Protein AF-A0A972XYX6-F1 (afdb_monomer)

Me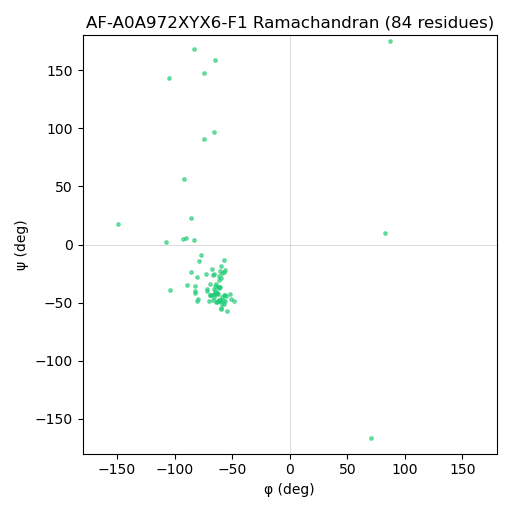an predicted aligned error: 4.24 Å

Solvent-accessible surface area (backbone atoms only — not comparable to full-atom values): 4860 Å² total; per-residue (Å²): 129,75,64,74,57,51,70,63,46,49,72,52,43,74,64,29,69,55,92,75,44,67,68,55,25,53,56,40,44,68,72,45,52,73,70,50,45,44,53,48,35,51,50,52,55,49,51,32,34,73,72,53,31,68,64,40,27,60,73,40,81,61,40,78,44,44,68,57,31,30,55,36,24,50,74,74,67,44,49,70,63,21,63,75,67,112

Secondary structure (DSSP, 8-state):
--HHHHHHHHHHHHHH--SS-HHHHHHHHHHS-HHHHHHHHHHHHHHHHHHHHHHHHHHSGGGGGHHHHHHHHHHTT-HHHHHTT-

Radius of gyration: 12.31 Å; Cα contacts (8 Å, |Δi|>4): 61; chains: 1; bounding box: 28×28×28 Å

Sequence (86 aa):
MNDSYWRLVEPVWDKICSYDGAENFLREFNKATKKQKVLFAAHWAQSEIMNGGLGQFYSNSTGVLTPEAVEVFEAIGVKKCAAALQ

Foldseek 3Di:
DPVVLCVLLVVLCVQQDDPPALVSNVVSLVPDDPVSLLSHLCVVLCVQCVVPRVVSCCVDSNLSCLVSNLVSCVVVVVNVSNVVSD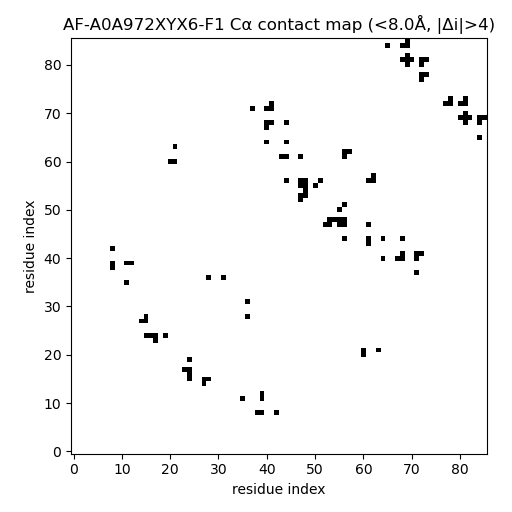

pLDDT: mean 87.68, std 8.14, range [50.56, 94.62]

Structure (mmCIF, N/CA/C/O backbone):
data_AF-A0A972XYX6-F1
#
_entry.id   AF-A0A972XYX6-F1
#
loop_
_atom_site.group_PDB
_atom_site.id
_atom_site.type_symbol
_atom_site.label_atom_id
_atom_site.label_alt_id
_atom_site.label_comp_id
_atom_site.label_asym_id
_atom_site.label_entity_id
_atom_site.label_seq_id
_atom_site.pdbx_PDB_ins_code
_atom_site.Cartn_x
_atom_site.Cartn_y
_atom_site.Cartn_z
_atom_site.occupancy
_atom_site.B_iso_or_equiv
_atom_site.auth_seq_id
_atom_site.auth_comp_id
_atom_site.auth_asym_id
_atom_site.auth_atom_id
_atom_site.pdbx_PDB_model_num
ATOM 1 N N . MET A 1 1 ? -15.043 12.211 -13.611 1.00 50.56 1 MET A N 1
ATOM 2 C CA . MET A 1 1 ? -14.484 11.179 -12.709 1.00 50.56 1 MET A CA 1
ATOM 3 C C . MET A 1 1 ? -15.234 11.276 -11.391 1.00 50.56 1 MET A C 1
ATOM 5 O O . MET A 1 1 ? -15.619 12.375 -11.031 1.00 50.56 1 MET A O 1
ATOM 9 N N . ASN A 1 2 ? -15.552 10.155 -10.741 1.00 55.50 2 ASN A N 1
ATOM 10 C CA . ASN A 1 2 ? -16.325 10.150 -9.494 1.00 55.50 2 ASN A CA 1
ATOM 11 C C . ASN A 1 2 ? -15.510 10.817 -8.367 1.00 55.50 2 ASN A C 1
ATOM 13 O O . ASN A 1 2 ? -14.700 10.154 -7.719 1.00 55.50 2 ASN A O 1
ATOM 17 N N . ASP A 1 3 ? -15.752 12.104 -8.104 1.00 61.34 3 ASP A N 1
ATOM 18 C CA . ASP A 1 3 ? -15.127 12.857 -7.000 1.00 61.34 3 ASP A CA 1
ATOM 19 C C . ASP A 1 3 ? -15.381 12.219 -5.620 1.00 61.34 3 ASP A C 1
ATOM 21 O O . ASP A 1 3 ? -14.721 12.553 -4.641 1.00 61.34 3 ASP A O 1
ATOM 25 N N . SER A 1 4 ? -16.318 11.269 -5.510 1.00 84.12 4 SER A N 1
ATOM 26 C CA . SER A 1 4 ? -16.650 10.584 -4.259 1.00 84.12 4 SER A CA 1
ATOM 27 C C . SER A 1 4 ? -15.512 9.732 -3.693 1.00 84.12 4 SER A C 1
ATOM 29 O O . SER A 1 4 ? -15.388 9.640 -2.477 1.00 84.12 4 SER A O 1
ATOM 31 N N . TYR A 1 5 ? -14.706 9.086 -4.544 1.00 89.31 5 TYR A N 1
ATOM 32 C CA . TYR A 1 5 ? -13.624 8.211 -4.081 1.00 89.31 5 TYR A CA 1
ATOM 33 C C . TYR A 1 5 ? -12.396 9.021 -3.665 1.00 89.31 5 TYR A C 1
ATOM 35 O O . TYR A 1 5 ? -11.866 8.811 -2.576 1.00 89.31 5 TYR A O 1
ATOM 43 N N . TRP A 1 6 ? -11.987 9.988 -4.493 1.00 91.25 6 TRP A N 1
ATOM 44 C CA . TRP A 1 6 ? -10.823 10.821 -4.193 1.00 91.25 6 TRP A CA 1
ATOM 45 C C . TRP A 1 6 ? -11.012 11.622 -2.901 1.00 91.25 6 TRP A C 1
ATOM 47 O O . TRP A 1 6 ? -10.099 11.664 -2.091 1.00 91.25 6 TRP A O 1
ATOM 57 N N . ARG A 1 7 ? -12.231 12.100 -2.607 1.00 92.06 7 ARG A N 1
ATOM 58 C CA . ARG A 1 7 ? -12.570 12.738 -1.317 1.00 92.06 7 ARG A CA 1
ATOM 59 C C . ARG A 1 7 ? -12.290 11.877 -0.078 1.00 92.06 7 ARG A C 1
ATOM 61 O O . ARG A 1 7 ? -12.193 12.415 1.020 1.00 92.06 7 ARG A O 1
ATOM 68 N N . LEU A 1 8 ? -12.205 10.553 -0.223 1.00 91.31 8 LEU A N 1
ATOM 69 C CA . LEU A 1 8 ? -11.823 9.647 0.865 1.00 91.31 8 LEU A CA 1
ATOM 70 C C . LEU A 1 8 ? -10.308 9.435 0.928 1.00 91.31 8 LEU A C 1
ATOM 72 O O . LEU A 1 8 ? -9.765 9.259 2.017 1.00 91.31 8 LEU A O 1
ATOM 76 N N . VAL A 1 9 ? -9.646 9.420 -0.230 1.00 92.69 9 VAL A N 1
ATOM 7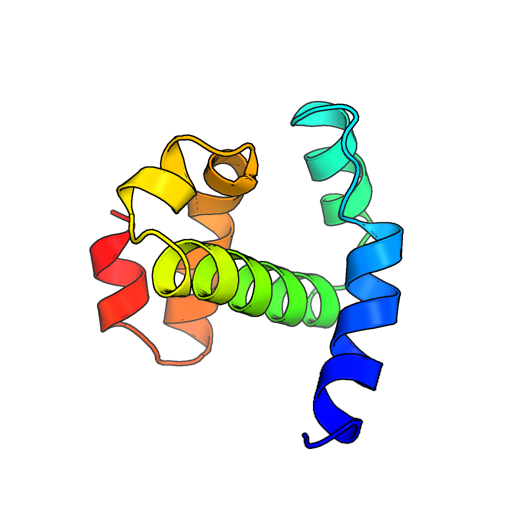7 C CA . VAL A 1 9 ? -8.209 9.149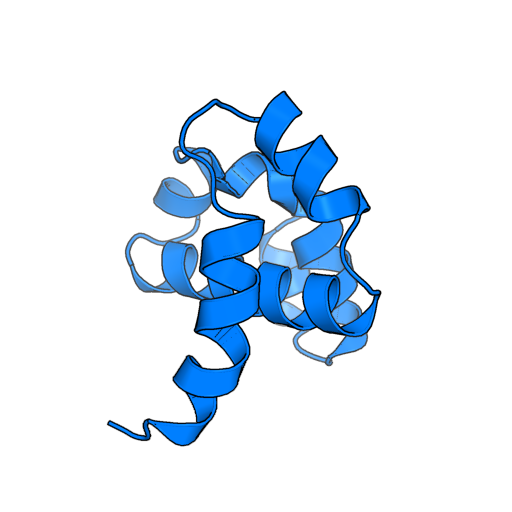 -0.358 1.00 92.69 9 VAL A CA 1
ATOM 78 C C . VAL A 1 9 ? -7.382 10.387 -0.040 1.00 92.69 9 VAL A C 1
ATOM 80 O O . VAL A 1 9 ? -6.466 10.291 0.769 1.00 92.69 9 VAL A O 1
ATOM 83 N N . GLU A 1 10 ? -7.729 11.536 -0.615 1.00 93.25 10 GLU A N 1
ATOM 84 C CA . GLU A 1 10 ? -6.997 12.805 -0.530 1.00 93.25 10 GLU A CA 1
ATOM 85 C C . GLU A 1 10 ? -6.603 13.191 0.905 1.00 93.25 10 GLU A C 1
ATOM 87 O O . GLU A 1 10 ? -5.415 13.391 1.148 1.00 93.25 10 GLU A O 1
ATOM 92 N N . PRO A 1 11 ? -7.500 13.158 1.916 1.00 92.19 11 PRO A N 1
ATOM 93 C CA . PRO A 1 11 ? -7.116 13.548 3.275 1.00 92.19 11 PRO A CA 1
ATOM 94 C C . PRO A 1 11 ? -6.108 12.588 3.919 1.00 92.19 11 PRO A C 1
ATOM 96 O O . PRO A 1 11 ? -5.390 12.949 4.851 1.00 92.19 11 PRO A O 1
ATOM 99 N N . VAL A 1 12 ? -6.102 11.327 3.481 1.00 92.38 12 VAL A N 1
ATOM 100 C CA . VAL A 1 12 ? -5.151 10.314 3.946 1.00 92.38 12 VAL A CA 1
ATOM 101 C C . VAL A 1 12 ? -3.839 10.444 3.180 1.00 92.38 12 VAL A C 1
ATOM 103 O O . VAL A 1 12 ? -2.774 10.344 3.784 1.00 92.38 12 VAL A O 1
ATOM 106 N N . TRP A 1 13 ? -3.927 10.714 1.879 1.00 90.62 13 TRP A N 1
ATOM 107 C CA . TRP A 1 13 ? -2.797 10.942 0.996 1.00 90.62 13 TRP A CA 1
ATOM 108 C C . TRP A 1 13 ? -1.962 12.130 1.457 1.00 90.62 13 TRP A C 1
ATOM 110 O O . TRP A 1 13 ? -0.794 11.943 1.772 1.00 90.62 13 TRP A O 1
ATOM 120 N N . ASP A 1 14 ? -2.570 13.301 1.626 1.00 88.50 14 ASP A N 1
ATOM 121 C CA . ASP A 1 14 ? -1.868 14.529 2.025 1.00 88.50 14 ASP A CA 1
ATOM 122 C C . ASP A 1 14 ? -1.192 14.414 3.394 1.00 88.50 14 ASP A C 1
ATOM 124 O O . ASP A 1 14 ? -0.199 15.082 3.678 1.00 88.50 14 ASP A O 1
ATOM 128 N N . LYS A 1 15 ? -1.728 13.555 4.265 1.00 86.44 15 LYS A N 1
ATOM 129 C CA . LYS A 1 15 ? -1.183 13.336 5.603 1.00 86.44 15 LYS A CA 1
ATOM 130 C C . LYS A 1 15 ? -0.006 12.361 5.617 1.00 86.44 15 LYS A C 1
ATOM 132 O O . LYS A 1 15 ? 0.873 12.489 6.465 1.00 86.44 15 LYS A O 1
ATOM 137 N N . ILE A 1 16 ? -0.043 11.341 4.764 1.00 84.81 16 ILE A N 1
ATOM 138 C CA . ILE A 1 16 ? 0.875 10.198 4.825 1.00 84.81 16 ILE A CA 1
ATOM 139 C C . ILE A 1 16 ? 1.950 10.274 3.736 1.00 84.81 16 ILE A C 1
ATOM 141 O O . ILE A 1 16 ? 3.100 9.910 3.984 1.00 84.81 16 ILE A O 1
ATOM 145 N N . CYS A 1 17 ? 1.583 10.706 2.532 1.00 78.12 17 CYS A N 1
ATOM 146 C CA . CYS A 1 17 ? 2.478 10.788 1.389 1.00 78.12 17 CYS A CA 1
ATOM 147 C C . CYS A 1 17 ? 3.423 11.980 1.564 1.00 78.12 17 CYS A C 1
ATOM 149 O O . CYS A 1 17 ? 3.120 13.100 1.157 1.00 78.12 17 CYS A O 1
ATOM 151 N N . SER A 1 18 ? 4.582 11.739 2.176 1.00 69.81 18 SER A N 1
ATOM 152 C CA . SER A 1 18 ? 5.684 12.695 2.212 1.00 69.81 18 SER A CA 1
ATOM 153 C C . SER A 1 18 ? 6.793 12.273 1.251 1.00 69.81 18 SER A C 1
ATOM 155 O O . SER A 1 18 ? 7.099 11.091 1.090 1.00 69.81 18 SER A O 1
ATOM 157 N N . TYR A 1 19 ? 7.423 13.261 0.619 1.00 67.12 19 TYR A N 1
ATOM 158 C CA . TYR A 1 19 ? 8.602 13.050 -0.228 1.00 67.12 19 TYR A CA 1
ATOM 159 C C . TYR A 1 19 ? 9.902 12.981 0.588 1.00 67.12 19 TYR A C 1
ATOM 161 O O . TYR A 1 19 ? 10.982 12.827 0.025 1.00 67.12 19 TYR A O 1
ATOM 169 N N . ASP A 1 20 ? 9.804 13.030 1.919 1.00 76.19 20 ASP A N 1
ATOM 170 C CA . ASP A 1 20 ? 10.945 13.090 2.835 1.00 76.19 20 ASP A CA 1
ATOM 171 C C . ASP A 1 20 ? 11.506 11.697 3.191 1.00 76.19 20 ASP A C 1
ATOM 173 O O . ASP A 1 20 ? 12.132 11.514 4.236 1.00 76.19 20 ASP A O 1
ATOM 177 N N . GLY A 1 21 ? 11.271 10.693 2.344 1.00 75.94 21 GLY A N 1
ATOM 178 C CA . GLY A 1 21 ? 11.839 9.349 2.473 1.00 75.94 21 GLY A CA 1
ATOM 179 C C . GLY A 1 21 ? 11.056 8.365 3.355 1.00 75.94 21 GLY A C 1
ATOM 180 O O . GLY A 1 21 ? 10.054 8.688 3.996 1.00 75.94 21 GLY A O 1
ATOM 181 N N . ALA A 1 22 ? 11.541 7.118 3.371 1.00 79.44 22 ALA A N 1
ATOM 182 C CA . ALA A 1 22 ? 10.849 5.953 3.929 1.00 79.44 22 ALA A CA 1
ATOM 183 C C . ALA A 1 22 ? 10.553 6.046 5.439 1.00 79.44 22 ALA A C 1
ATOM 185 O O . ALA A 1 22 ? 9.490 5.621 5.884 1.00 79.44 22 ALA A O 1
ATOM 186 N N . GLU A 1 23 ? 11.455 6.622 6.240 1.00 82.44 23 GLU A N 1
ATOM 187 C CA . GLU A 1 23 ? 11.250 6.751 7.692 1.00 82.44 23 GLU A CA 1
ATOM 188 C C . GLU A 1 23 ? 10.120 7.727 8.036 1.00 82.44 23 GLU A C 1
ATOM 190 O O . GLU A 1 23 ? 9.275 7.445 8.889 1.00 82.44 23 GLU A O 1
ATOM 195 N N . ASN A 1 24 ? 10.085 8.876 7.353 1.00 83.50 24 ASN A N 1
ATOM 196 C CA . ASN A 1 24 ? 9.0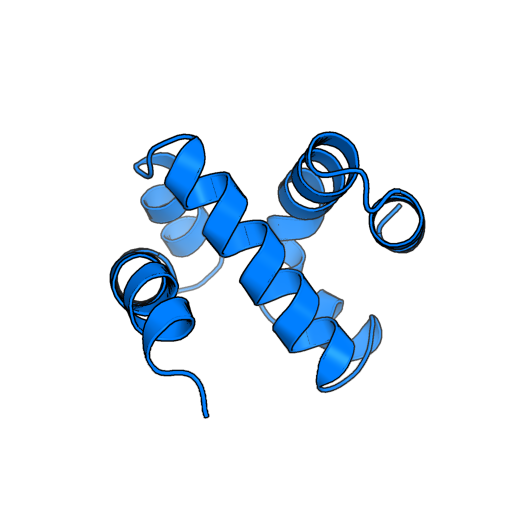34 9.871 7.532 1.00 83.50 24 ASN A CA 1
ATOM 197 C C . ASN A 1 24 ? 7.683 9.305 7.091 1.00 83.50 24 ASN A C 1
ATOM 199 O O . ASN A 1 24 ? 6.700 9.441 7.822 1.00 83.50 24 ASN A O 1
ATOM 203 N N . PHE A 1 25 ? 7.669 8.600 5.959 1.00 84.38 25 PHE A N 1
ATOM 204 C CA . PHE A 1 25 ? 6.509 7.858 5.494 1.00 84.38 25 PHE A CA 1
ATOM 205 C C . PHE A 1 25 ? 5.994 6.869 6.558 1.00 84.38 25 PHE A C 1
ATOM 207 O O . PHE A 1 25 ? 4.848 6.976 6.994 1.00 84.38 25 PHE A O 1
ATOM 214 N N . LEU A 1 26 ? 6.840 5.943 7.030 1.00 84.06 26 LEU A N 1
ATOM 215 C CA . LEU A 1 26 ? 6.439 4.916 7.998 1.00 84.06 26 LEU A CA 1
ATOM 216 C C . LEU A 1 26 ? 5.948 5.535 9.308 1.00 84.06 26 LEU A C 1
ATO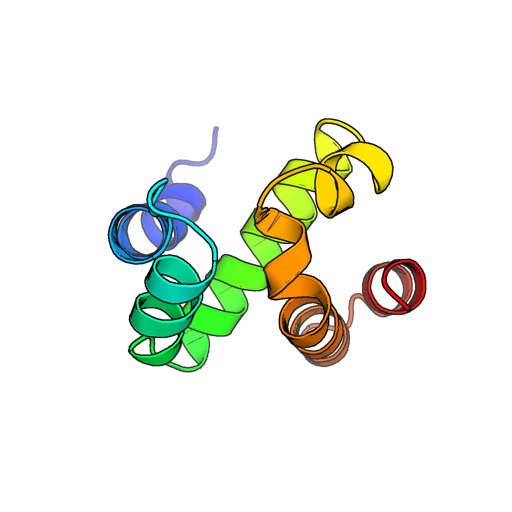M 218 O O . LEU A 1 26 ? 5.001 5.032 9.916 1.00 84.06 26 LEU A O 1
ATOM 222 N N . ARG A 1 27 ? 6.553 6.643 9.748 1.00 88.06 27 ARG A N 1
ATOM 223 C CA . ARG A 1 27 ? 6.111 7.367 10.942 1.00 88.06 27 ARG A CA 1
ATOM 224 C C . ARG A 1 27 ? 4.697 7.921 10.779 1.00 88.06 27 ARG A C 1
ATOM 226 O O . ARG A 1 27 ? 3.876 7.723 11.675 1.00 88.06 27 ARG A O 1
ATOM 233 N N . GLU A 1 28 ? 4.401 8.616 9.682 1.00 89.31 28 GLU A N 1
ATOM 234 C CA . GLU A 1 28 ? 3.066 9.193 9.473 1.00 89.31 28 GLU A CA 1
ATOM 235 C C . GLU A 1 28 ? 2.024 8.116 9.168 1.00 89.31 28 GLU A C 1
ATOM 237 O O . GLU A 1 28 ? 0.927 8.139 9.737 1.00 89.31 28 GLU A O 1
ATOM 242 N N . PHE A 1 29 ? 2.393 7.107 8.375 1.00 88.81 29 PHE A N 1
ATOM 243 C CA . PHE A 1 29 ? 1.559 5.939 8.121 1.00 88.81 29 PHE A CA 1
ATOM 244 C C . PHE A 1 29 ? 1.172 5.249 9.431 1.00 88.81 29 PHE A C 1
ATOM 246 O O . PHE A 1 29 ? 0.001 4.938 9.649 1.00 88.81 29 PHE A O 1
ATOM 253 N N . ASN A 1 30 ? 2.110 5.086 10.370 1.00 89.38 30 ASN A N 1
ATOM 254 C CA . ASN A 1 30 ? 1.832 4.430 11.645 1.00 89.38 30 ASN A CA 1
ATOM 255 C C . ASN A 1 30 ? 0.886 5.190 12.579 1.00 89.38 30 ASN A C 1
ATOM 257 O O . ASN A 1 30 ? 0.231 4.549 13.401 1.00 89.38 30 ASN A O 1
ATOM 261 N N . LYS A 1 31 ? 0.732 6.508 12.411 1.00 91.88 31 LYS A N 1
ATOM 262 C CA . LYS A 1 31 ? -0.269 7.312 13.137 1.00 91.88 31 LYS A CA 1
ATOM 263 C C . LYS A 1 31 ? -1.682 7.174 12.562 1.00 91.88 31 LYS A C 1
ATOM 265 O O . LYS A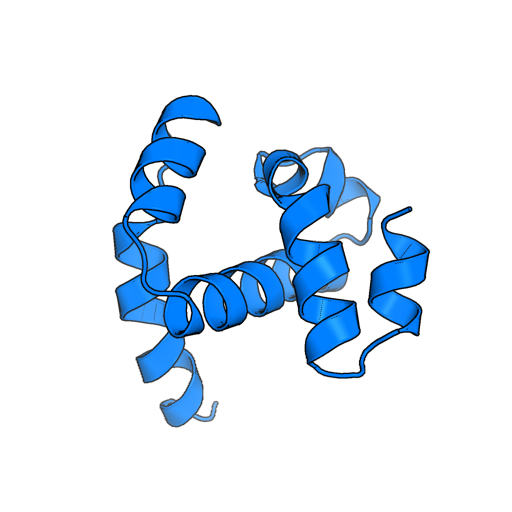 1 31 ? -2.642 7.628 13.187 1.00 91.88 31 LYS A O 1
ATOM 270 N N . ALA A 1 32 ? -1.828 6.617 11.361 1.00 91.12 32 ALA A N 1
ATOM 271 C CA . ALA A 1 32 ? -3.119 6.475 10.707 1.00 91.12 32 ALA A CA 1
ATOM 272 C C . ALA A 1 32 ? -3.960 5.360 11.346 1.00 91.12 32 ALA A C 1
ATOM 274 O O . ALA A 1 32 ? -3.451 4.337 11.813 1.00 91.12 32 ALA A O 1
ATOM 275 N N . THR A 1 33 ? -5.281 5.537 11.338 1.00 93.94 33 THR A N 1
ATOM 276 C CA . THR A 1 33 ? -6.206 4.488 11.787 1.00 93.94 33 THR A CA 1
ATOM 277 C C . THR A 1 33 ? -6.125 3.268 10.870 1.00 93.94 33 THR A C 1
ATOM 279 O O . THR A 1 33 ? -5.779 3.381 9.694 1.00 93.94 33 THR A O 1
ATOM 282 N N . LYS A 1 34 ? -6.545 2.096 11.361 1.00 91.50 34 LYS A N 1
ATOM 283 C CA . LYS A 1 34 ? -6.575 0.864 10.552 1.00 91.50 34 LYS A CA 1
ATOM 284 C C . LYS A 1 34 ? -7.306 1.050 9.213 1.00 91.50 34 LYS A C 1
ATOM 286 O O . LYS A 1 34 ? -6.818 0.597 8.187 1.00 91.50 34 LYS A O 1
ATOM 291 N N . LYS A 1 35 ? -8.445 1.754 9.207 1.00 92.19 35 LYS A N 1
ATOM 292 C CA . LYS A 1 35 ? -9.219 2.025 7.980 1.00 92.19 35 LYS A CA 1
ATOM 293 C C . LYS A 1 35 ? -8.451 2.907 6.990 1.00 92.19 35 LYS A C 1
ATOM 295 O O . LYS A 1 35 ? -8.503 2.654 5.794 1.00 92.19 35 LYS A O 1
ATOM 300 N N . GLN A 1 36 ? -7.732 3.913 7.486 1.00 93.06 36 GLN A N 1
ATOM 301 C CA . GLN A 1 36 ? -6.914 4.800 6.656 1.00 93.06 36 GLN A CA 1
ATOM 302 C C . GLN A 1 36 ? -5.707 4.067 6.070 1.00 93.06 36 GLN A C 1
ATOM 304 O O . GLN A 1 36 ? -5.460 4.199 4.878 1.00 93.06 36 GLN A O 1
ATOM 309 N N . LYS A 1 37 ? -5.019 3.242 6.872 1.00 91.88 37 LYS A N 1
ATOM 310 C CA . LYS A 1 37 ? -3.921 2.384 6.399 1.00 91.88 37 LYS A CA 1
ATOM 311 C C . LYS A 1 37 ? -4.375 1.474 5.258 1.00 91.88 37 LYS A C 1
ATOM 313 O O . LYS A 1 37 ? -3.736 1.448 4.216 1.00 91.88 37 LYS A O 1
ATOM 318 N N . VAL A 1 38 ? -5.518 0.802 5.435 1.00 93.12 38 VAL A N 1
ATOM 319 C CA . VAL A 1 38 ? -6.127 -0.060 4.409 1.00 93.12 38 VAL A CA 1
ATOM 320 C C . VAL A 1 38 ? -6.427 0.722 3.131 1.00 93.12 38 VAL A C 1
ATOM 322 O O . VAL A 1 38 ? -6.020 0.304 2.052 1.00 93.12 38 VAL A O 1
ATOM 325 N N . LEU A 1 39 ? -7.117 1.862 3.241 1.00 93.25 39 LEU A N 1
ATOM 326 C CA . LEU A 1 39 ? -7.475 2.672 2.076 1.00 93.25 39 LEU A CA 1
ATOM 327 C C . LEU A 1 39 ? -6.231 3.148 1.316 1.00 93.25 39 LEU A C 1
ATOM 329 O O . LEU A 1 39 ? -6.168 3.019 0.096 1.00 93.25 39 LEU A O 1
ATOM 333 N N . PHE A 1 40 ? -5.254 3.683 2.043 1.00 93.31 40 PHE A N 1
ATOM 334 C CA . PHE A 1 40 ? -4.057 4.276 1.466 1.00 93.31 40 PHE A CA 1
ATOM 335 C C . PHE A 1 40 ? -3.130 3.231 0.843 1.00 93.31 40 PHE A C 1
ATOM 337 O O . PHE A 1 40 ? -2.748 3.391 -0.312 1.00 93.31 40 PHE A O 1
ATOM 344 N N . ALA A 1 41 ? -2.819 2.141 1.554 1.00 92.81 41 ALA A N 1
ATOM 345 C CA . ALA A 1 41 ? -1.947 1.089 1.031 1.00 92.81 41 ALA A CA 1
ATOM 346 C C . ALA A 1 41 ? -2.546 0.429 -0.221 1.00 92.81 41 ALA A C 1
ATOM 348 O O . ALA A 1 41 ? -1.841 0.256 -1.212 1.00 92.81 41 ALA A O 1
ATOM 349 N N . ALA A 1 42 ? -3.858 0.147 -0.223 1.00 93.12 42 ALA A N 1
ATOM 350 C CA . ALA A 1 42 ? -4.534 -0.373 -1.411 1.00 93.12 42 ALA A CA 1
ATOM 351 C C . ALA A 1 42 ? -4.471 0.614 -2.584 1.00 93.12 42 ALA A C 1
ATOM 353 O O . ALA A 1 42 ? -4.148 0.214 -3.701 1.00 93.12 42 ALA A O 1
ATOM 354 N N . HIS A 1 43 ? -4.785 1.890 -2.334 1.00 93.56 43 HIS A N 1
ATOM 355 C CA . HIS A 1 43 ? -4.805 2.913 -3.375 1.00 93.56 43 HIS A CA 1
ATOM 356 C C . HIS A 1 43 ? -3.418 3.142 -3.977 1.00 93.56 43 HIS A C 1
ATOM 358 O O . HIS A 1 43 ? -3.273 3.133 -5.195 1.00 93.56 43 HIS A O 1
ATOM 364 N N . TRP A 1 44 ? -2.396 3.333 -3.143 1.00 92.06 44 TRP A N 1
ATOM 365 C CA . TRP A 1 44 ? -1.069 3.693 -3.627 1.00 92.06 44 TRP A CA 1
ATOM 366 C C . TRP A 1 44 ? -0.404 2.536 -4.370 1.00 92.06 44 TRP A C 1
ATOM 368 O O . TRP A 1 44 ? 0.093 2.738 -5.477 1.00 92.06 44 TRP A O 1
ATOM 378 N N . ALA A 1 45 ? -0.492 1.310 -3.839 1.00 92.12 45 ALA A N 1
ATOM 379 C CA . ALA A 1 45 ? 0.009 0.131 -4.539 1.00 92.12 45 ALA A CA 1
ATOM 380 C C . ALA A 1 45 ? -0.681 -0.043 -5.898 1.00 92.12 45 ALA A C 1
ATOM 382 O O . ALA A 1 45 ? -0.017 -0.238 -6.914 1.00 92.12 45 ALA A O 1
ATOM 383 N N . GLN A 1 46 ? -2.009 0.102 -5.945 1.00 92.06 46 GLN A N 1
ATOM 384 C CA . GLN A 1 46 ? -2.750 0.043 -7.200 1.00 92.06 46 GLN A CA 1
ATOM 385 C C . GLN A 1 46 ? -2.346 1.172 -8.161 1.00 92.06 46 GLN A C 1
ATOM 387 O O . GLN A 1 46 ? -2.173 0.905 -9.344 1.00 92.06 46 GLN A O 1
ATOM 392 N N . SER A 1 47 ? -2.149 2.400 -7.679 1.00 92.12 47 SER A N 1
ATOM 393 C CA . SER A 1 47 ? -1.742 3.545 -8.502 1.00 92.12 47 SER A CA 1
ATOM 394 C C . SER A 1 47 ? -0.388 3.314 -9.186 1.00 92.12 47 SER A C 1
ATOM 396 O O . SER A 1 47 ? -0.286 3.449 -10.404 1.00 92.12 47 SER A O 1
ATOM 398 N N . GLU A 1 48 ? 0.637 2.876 -8.447 1.00 92.06 48 GLU A N 1
ATOM 399 C CA . GLU A 1 48 ? 1.964 2.608 -9.025 1.00 92.06 48 GLU A CA 1
ATOM 400 C C . GLU A 1 48 ? 1.939 1.441 -10.016 1.00 92.06 48 GLU A C 1
ATOM 402 O O . GLU A 1 48 ? 2.482 1.541 -11.118 1.00 92.06 48 GLU A O 1
ATOM 407 N N . ILE A 1 49 ? 1.268 0.343 -9.647 1.00 91.25 49 ILE A N 1
ATOM 408 C CA . ILE A 1 49 ? 1.167 -0.849 -10.496 1.00 91.25 49 ILE A CA 1
ATOM 409 C C . ILE A 1 49 ? 0.427 -0.518 -11.794 1.00 91.25 49 ILE A C 1
ATOM 411 O O . ILE A 1 49 ? 0.836 -0.962 -12.864 1.00 91.25 49 ILE A O 1
ATOM 415 N N . MET A 1 50 ? -0.648 0.267 -11.724 1.00 91.94 50 MET A N 1
ATOM 416 C CA . MET A 1 50 ? -1.399 0.654 -12.917 1.00 91.94 50 MET A CA 1
ATOM 417 C C . MET A 1 50 ? -0.656 1.681 -13.778 1.00 91.94 50 MET A C 1
ATOM 419 O O . MET A 1 50 ? -0.892 1.717 -14.984 1.00 91.94 50 MET A O 1
ATOM 423 N N . ASN A 1 51 ? 0.242 2.480 -13.194 1.00 93.62 51 ASN A N 1
ATOM 424 C CA . ASN A 1 51 ? 1.026 3.472 -13.930 1.00 93.62 51 ASN A CA 1
ATOM 425 C C . ASN A 1 51 ? 2.261 2.876 -14.622 1.00 93.62 51 ASN A C 1
ATOM 427 O O . ASN A 1 51 ? 2.531 3.223 -15.769 1.00 93.62 51 ASN A O 1
ATOM 431 N N . GLY A 1 52 ? 2.994 1.974 -13.965 1.00 92.12 52 GLY A N 1
ATOM 432 C CA . GLY A 1 52 ? 4.258 1.444 -14.499 1.00 92.12 52 GLY A CA 1
ATOM 433 C C . GLY A 1 52 ? 4.579 0.009 -14.091 1.00 92.12 52 GLY A C 1
ATOM 434 O O . GLY A 1 52 ? 5.724 -0.435 -14.204 1.00 92.12 52 GLY A O 1
ATOM 435 N N . GLY A 1 53 ? 3.580 -0.736 -13.618 1.00 92.38 53 GLY A N 1
ATOM 436 C CA . GLY A 1 53 ? 3.731 -2.121 -13.188 1.00 92.38 53 GLY A CA 1
ATOM 437 C C . GLY A 1 53 ? 4.528 -2.275 -11.893 1.00 92.38 53 GLY A C 1
ATOM 438 O O . GLY A 1 53 ? 4.808 -1.319 -11.169 1.00 92.38 53 GLY A O 1
ATOM 439 N N . LEU A 1 54 ? 4.924 -3.519 -11.612 1.00 92.00 54 LEU A N 1
ATOM 440 C CA . LEU A 1 54 ? 5.745 -3.850 -10.443 1.00 92.00 54 LEU A CA 1
ATOM 441 C C . LEU A 1 54 ? 7.109 -3.149 -10.474 1.00 92.00 54 LEU A C 1
ATOM 443 O O . LEU A 1 54 ? 7.638 -2.800 -9.425 1.00 92.00 54 LEU A O 1
ATOM 447 N N . GLY A 1 55 ? 7.653 -2.895 -11.669 1.00 91.25 55 GLY A N 1
ATOM 448 C CA . GLY A 1 55 ? 8.903 -2.153 -11.827 1.00 91.25 55 GLY A CA 1
ATOM 449 C C . GLY A 1 55 ? 8.822 -0.774 -11.179 1.00 91.25 55 GLY A C 1
ATOM 450 O O . GLY A 1 55 ? 9.660 -0.457 -10.342 1.00 91.25 55 GLY A O 1
ATOM 451 N N . GLN A 1 56 ? 7.774 -0.006 -11.497 1.00 90.56 56 GLN A N 1
ATOM 452 C CA . GLN A 1 56 ? 7.555 1.305 -10.890 1.00 90.56 56 GLN A CA 1
ATOM 453 C C . GLN A 1 56 ? 7.258 1.204 -9.387 1.00 90.56 56 GLN A C 1
ATOM 455 O O . GLN A 1 56 ? 7.821 1.964 -8.602 1.00 90.56 56 GLN A O 1
ATOM 460 N N . PHE A 1 57 ? 6.422 0.244 -8.978 1.00 91.06 57 PHE A N 1
ATOM 461 C CA . PHE A 1 57 ? 6.091 0.027 -7.566 1.00 91.06 57 PHE A CA 1
ATOM 462 C C . PHE A 1 57 ? 7.340 -0.183 -6.691 1.00 91.06 57 PHE A C 1
ATOM 464 O O . PHE A 1 57 ? 7.441 0.424 -5.628 1.00 91.06 57 PHE A O 1
ATOM 471 N N . TYR A 1 58 ? 8.305 -0.988 -7.150 1.00 90.38 58 TYR A N 1
ATOM 472 C CA . TYR A 1 58 ? 9.539 -1.264 -6.406 1.00 90.38 58 TYR A CA 1
ATOM 473 C C . TYR A 1 58 ? 10.659 -0.238 -6.632 1.00 90.38 58 TYR A C 1
ATOM 475 O O . TYR A 1 58 ? 11.539 -0.123 -5.781 1.00 90.38 58 TYR A O 1
ATOM 483 N N . SER A 1 59 ? 10.669 0.495 -7.752 1.00 86.81 59 SER A N 1
ATOM 484 C CA . SER A 1 59 ? 11.676 1.540 -7.999 1.00 86.81 59 SER A CA 1
ATOM 485 C C . SER A 1 59 ? 11.360 2.852 -7.286 1.00 86.81 59 SER A C 1
ATOM 487 O O . SER A 1 59 ? 12.270 3.624 -6.987 1.00 86.81 59 SER A O 1
ATOM 489 N N . ASN A 1 60 ? 10.076 3.121 -7.043 1.00 84.44 60 ASN A N 1
ATOM 490 C CA . ASN A 1 60 ? 9.622 4.291 -6.304 1.00 84.44 60 ASN A CA 1
ATOM 491 C C . ASN A 1 60 ? 9.686 4.046 -4.791 1.00 84.44 60 ASN A C 1
ATOM 493 O O . ASN A 1 60 ? 9.834 2.921 -4.312 1.00 84.44 60 ASN A O 1
ATOM 497 N N . SER A 1 61 ? 9.520 5.117 -4.012 1.00 78.88 61 SER A N 1
ATOM 498 C CA . SER A 1 61 ? 9.457 5.035 -2.548 1.00 78.88 61 SER A CA 1
ATOM 499 C C . SER A 1 61 ? 8.315 4.149 -2.039 1.00 78.88 61 SER A C 1
ATOM 501 O O . SER A 1 61 ? 8.380 3.677 -0.907 1.00 78.88 61 SER A O 1
ATOM 503 N N . THR A 1 62 ? 7.312 3.864 -2.873 1.00 80.56 62 THR A N 1
ATOM 504 C CA . THR A 1 62 ? 6.162 3.002 -2.573 1.00 80.56 62 THR A CA 1
ATOM 505 C C . THR A 1 62 ? 6.545 1.565 -2.227 1.00 80.56 62 THR A C 1
ATOM 507 O O . THR A 1 62 ? 5.805 0.909 -1.497 1.00 80.56 62 THR A O 1
ATOM 510 N N . GLY A 1 63 ? 7.720 1.080 -2.647 1.00 82.81 63 GLY A N 1
ATOM 511 C CA . GLY A 1 63 ? 8.198 -0.261 -2.296 1.00 82.81 63 GLY A CA 1
ATOM 512 C C . GLY A 1 63 ? 8.291 -0.507 -0.782 1.00 82.81 63 GLY A C 1
ATOM 513 O O . GLY A 1 63 ? 8.163 -1.648 -0.334 1.00 82.81 63 GLY A O 1
ATOM 514 N N . VAL A 1 64 ? 8.415 0.552 0.029 1.00 85.50 64 VAL A N 1
ATOM 515 C CA . VAL A 1 64 ? 8.378 0.471 1.501 1.00 85.50 64 VAL A CA 1
ATOM 516 C C . VAL A 1 64 ? 7.071 -0.131 2.038 1.00 85.50 64 VAL A C 1
ATOM 518 O O . VAL A 1 64 ? 7.074 -0.700 3.122 1.00 85.50 64 VAL A O 1
ATOM 521 N N . LEU A 1 65 ? 5.974 -0.042 1.275 1.00 87.06 65 LEU A N 1
ATOM 522 C CA . LEU A 1 65 ? 4.648 -0.539 1.651 1.00 87.06 65 LEU A CA 1
ATOM 523 C C . LEU A 1 65 ? 4.364 -1.975 1.238 1.00 87.06 65 LEU A C 1
ATOM 525 O O . LEU A 1 65 ? 3.228 -2.427 1.368 1.00 87.06 65 LEU A O 1
ATOM 529 N N . THR A 1 66 ? 5.345 -2.690 0.692 1.00 91.69 66 THR A N 1
ATOM 530 C CA . THR A 1 66 ? 5.119 -4.054 0.198 1.00 91.69 66 THR A CA 1
ATOM 531 C C . THR A 1 66 ? 4.425 -4.954 1.238 1.00 91.69 66 THR A C 1
ATOM 533 O O . THR A 1 66 ? 3.420 -5.570 0.875 1.00 91.69 66 THR A O 1
ATOM 536 N N . PRO A 1 67 ? 4.846 -4.993 2.523 1.00 91.12 67 PRO A N 1
ATOM 537 C CA . PRO A 1 67 ? 4.177 -5.819 3.532 1.00 91.12 67 PRO A CA 1
ATOM 538 C C . PRO A 1 67 ? 2.711 -5.422 3.751 1.00 91.12 67 PRO A C 1
ATOM 540 O O . PRO A 1 67 ? 1.817 -6.266 3.701 1.00 91.12 67 PRO A O 1
ATOM 543 N N . GLU A 1 68 ? 2.434 -4.131 3.928 1.00 91.38 68 GLU A N 1
ATOM 544 C CA . GLU A 1 68 ? 1.080 -3.642 4.176 1.0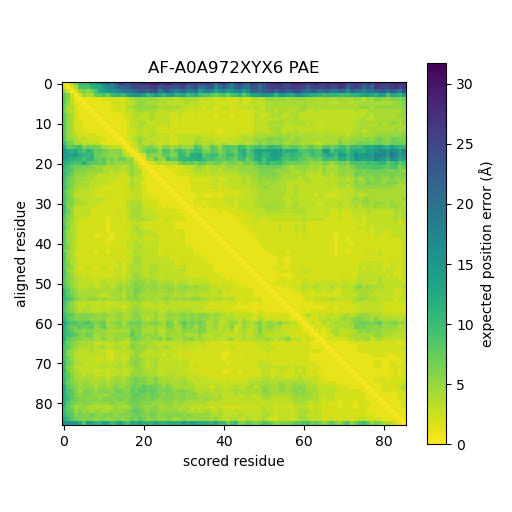0 91.38 68 GLU A CA 1
ATOM 545 C C . GLU A 1 68 ? 0.175 -3.782 2.952 1.00 91.38 68 GLU A C 1
ATOM 547 O O . GLU A 1 68 ? -1.018 -4.043 3.095 1.00 91.38 68 GLU A O 1
ATOM 552 N N . ALA A 1 69 ? 0.719 -3.631 1.744 1.00 93.06 69 ALA A N 1
ATOM 553 C CA . ALA A 1 69 ? -0.017 -3.834 0.504 1.00 93.06 69 ALA A CA 1
ATOM 554 C C . ALA A 1 69 ? -0.451 -5.300 0.353 1.00 93.06 69 ALA A C 1
ATOM 556 O O . ALA A 1 69 ? -1.608 -5.553 0.008 1.00 93.06 69 ALA A O 1
ATOM 557 N N . VAL A 1 70 ? 0.426 -6.260 0.679 1.00 94.62 70 VAL A N 1
ATOM 558 C CA . VAL A 1 70 ? 0.086 -7.693 0.714 1.00 94.62 70 VAL A CA 1
ATOM 559 C C . VAL A 1 70 ? -1.035 -7.953 1.720 1.00 94.62 70 VAL A C 1
ATOM 561 O O . VAL A 1 70 ? -2.083 -8.471 1.332 1.00 94.62 70 VAL A O 1
ATOM 564 N N . GLU A 1 71 ? -0.865 -7.536 2.979 1.00 93.25 71 GLU A N 1
ATOM 565 C CA . GLU A 1 71 ? -1.867 -7.747 4.036 1.00 93.25 71 GLU A CA 1
ATOM 566 C C . GLU A 1 71 ? -3.229 -7.152 3.667 1.00 93.25 71 GLU A C 1
ATOM 568 O O . GLU A 1 71 ? -4.281 -7.768 3.867 1.00 93.25 71 GLU A O 1
ATOM 573 N N . VAL A 1 72 ? -3.225 -5.942 3.108 1.00 93.38 72 VAL A N 1
ATOM 574 C CA . VAL A 1 72 ? -4.449 -5.256 2.707 1.00 93.38 72 VAL A CA 1
ATOM 575 C C . VAL A 1 72 ? -5.119 -5.982 1.554 1.00 93.38 72 VAL A C 1
ATOM 577 O O . VAL A 1 72 ? -6.320 -6.237 1.642 1.00 93.38 72 VAL A O 1
ATOM 580 N N . PHE A 1 73 ? -4.381 -6.349 0.505 1.00 93.69 73 PHE A N 1
ATOM 581 C CA . PHE A 1 73 ? -4.941 -7.078 -0.631 1.00 93.69 73 PHE A CA 1
ATOM 582 C C . PHE A 1 73 ? -5.498 -8.443 -0.233 1.00 93.69 73 PHE A C 1
ATOM 584 O O . PHE A 1 73 ? -6.557 -8.826 -0.739 1.00 93.69 73 PHE A O 1
ATOM 591 N N . GLU A 1 74 ? -4.869 -9.144 0.711 1.00 93.56 74 GLU A N 1
ATOM 592 C CA . GLU A 1 74 ? -5.447 -10.351 1.303 1.00 93.56 74 GLU A CA 1
ATOM 593 C C . GLU A 1 74 ? -6.757 -10.047 2.038 1.00 93.56 74 GLU A C 1
ATOM 595 O O . GLU A 1 74 ? -7.773 -10.703 1.781 1.00 93.56 74 GLU A O 1
ATOM 600 N N . ALA A 1 75 ? -6.765 -9.019 2.891 1.00 90.62 75 ALA A N 1
ATOM 601 C CA . ALA A 1 75 ? -7.919 -8.646 3.706 1.00 90.62 75 ALA A CA 1
ATOM 602 C C . ALA A 1 75 ? -9.136 -8.197 2.880 1.00 90.62 75 ALA A C 1
ATOM 604 O O . ALA A 1 75 ? -10.272 -8.461 3.277 1.00 90.62 75 ALA A O 1
ATOM 605 N N . ILE A 1 76 ? -8.923 -7.538 1.735 1.00 90.69 76 ILE A N 1
ATOM 606 C CA . ILE A 1 76 ? -10.005 -7.091 0.839 1.00 90.69 76 ILE A CA 1
ATOM 607 C C . ILE A 1 76 ? -10.345 -8.108 -0.264 1.00 90.69 76 ILE A C 1
ATOM 609 O O . ILE A 1 76 ? -11.176 -7.830 -1.126 1.00 90.69 76 ILE A O 1
ATOM 613 N N . GLY A 1 77 ? -9.726 -9.294 -0.248 1.00 92.19 77 GLY A N 1
ATO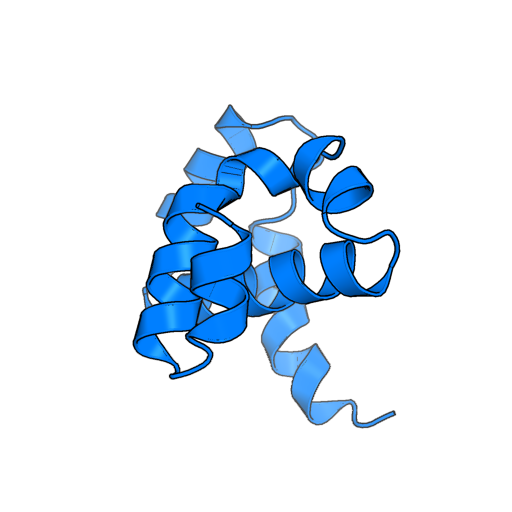M 614 C CA . GLY A 1 77 ? -10.044 -10.397 -1.160 1.00 92.19 77 GLY A CA 1
ATOM 615 C C . GLY A 1 77 ? -9.385 -10.322 -2.542 1.00 92.19 77 GLY A C 1
ATOM 616 O O . GLY A 1 77 ? -9.695 -11.139 -3.410 1.00 92.19 77 GLY A O 1
ATOM 617 N N . VAL A 1 78 ? -8.434 -9.411 -2.760 1.00 89.75 78 VAL A N 1
ATOM 618 C CA . VAL A 1 78 ? -7.709 -9.232 -4.031 1.00 89.75 78 VAL A CA 1
ATOM 619 C C . VAL A 1 78 ? -6.427 -10.080 -4.033 1.00 89.75 78 VAL A C 1
ATOM 621 O O . VAL A 1 78 ? -5.310 -9.610 -4.238 1.00 89.75 78 VAL A O 1
ATOM 624 N N . LYS A 1 79 ? -6.592 -11.388 -3.813 1.00 89.94 79 LYS A N 1
ATOM 625 C CA . LYS A 1 79 ? -5.487 -12.335 -3.559 1.00 89.94 79 LYS A CA 1
ATOM 626 C C . LYS A 1 79 ? -4.453 -12.432 -4.685 1.00 89.94 79 LYS A C 1
ATOM 628 O O . LYS A 1 79 ? -3.292 -12.713 -4.421 1.00 89.94 79 LYS A O 1
ATOM 633 N N . LYS A 1 80 ? -4.854 -12.196 -5.939 1.00 88.00 80 LYS A N 1
ATOM 634 C CA . LYS A 1 80 ? -3.916 -12.183 -7.075 1.00 88.00 80 LYS A CA 1
ATOM 635 C C . LYS A 1 80 ? -2.920 -11.026 -6.983 1.00 88.00 80 LYS A C 1
ATOM 637 O O . LYS A 1 80 ? -1.760 -11.221 -7.316 1.00 88.00 80 LYS A O 1
ATOM 642 N N . CYS A 1 81 ? -3.362 -9.855 -6.522 1.00 86.94 81 CYS A N 1
ATOM 643 C CA . CYS A 1 81 ? -2.466 -8.720 -6.311 1.00 86.94 81 CYS A CA 1
ATOM 644 C C . CYS A 1 81 ? -1.556 -8.958 -5.106 1.00 86.94 81 CYS A C 1
ATOM 646 O O . CYS A 1 81 ? -0.378 -8.647 -5.191 1.00 86.94 81 CYS A O 1
ATOM 648 N N . ALA A 1 82 ? -2.066 -9.572 -4.032 1.00 91.06 82 ALA A N 1
ATOM 649 C CA . ALA A 1 82 ? -1.232 -9.977 -2.899 1.00 91.06 82 ALA A CA 1
ATOM 650 C C . ALA A 1 82 ? -0.103 -10.930 -3.335 1.00 91.06 82 ALA A C 1
ATOM 652 O O . ALA A 1 82 ? 1.058 -10.684 -3.037 1.00 91.06 82 ALA A O 1
ATOM 653 N N . ALA A 1 83 ? -0.430 -11.964 -4.118 1.00 90.75 83 ALA A N 1
ATOM 654 C CA . ALA A 1 83 ? 0.553 -12.926 -4.618 1.00 90.75 83 ALA A CA 1
ATOM 655 C C . ALA A 1 83 ? 1.578 -12.319 -5.593 1.00 90.75 83 ALA A C 1
ATOM 657 O O . ALA A 1 83 ? 2.672 -12.846 -5.725 1.00 90.75 83 ALA A O 1
ATOM 658 N N . ALA A 1 84 ? 1.236 -11.231 -6.288 1.00 87.81 84 ALA A N 1
ATOM 659 C CA . ALA A 1 84 ? 2.153 -10.547 -7.200 1.00 87.81 84 ALA A CA 1
ATOM 660 C C . ALA A 1 84 ? 3.195 -9.671 -6.478 1.00 87.81 84 ALA A C 1
ATOM 662 O O . ALA A 1 84 ? 4.091 -9.144 -7.134 1.00 87.81 84 ALA A O 1
ATOM 663 N N . LEU A 1 85 ? 3.048 -9.485 -5.162 1.00 87.69 85 LEU A N 1
ATOM 664 C CA . LEU A 1 85 ? 3.925 -8.672 -4.319 1.00 87.69 85 LEU A CA 1
ATOM 665 C C . LEU A 1 85 ? 4.824 -9.506 -3.380 1.00 87.69 85 LEU A C 1
ATOM 667 O O . LEU A 1 85 ? 5.556 -8.920 -2.580 1.00 87.69 85 LEU A O 1
ATOM 671 N N . GLN A 1 86 ? 4.746 -10.841 -3.463 1.00 78.56 86 GLN A N 1
ATOM 672 C CA . GLN A 1 86 ? 5.539 -11.823 -2.705 1.00 78.56 86 GLN A CA 1
ATOM 673 C C . GLN A 1 86 ? 6.674 -12.386 -3.562 1.00 78.56 86 GLN A C 1
ATOM 675 O O . GLN A 1 86 ? 7.757 -12.635 -2.988 1.00 78.56 86 GLN A O 1
#